Protein AF-A0AAV6UIY7-F1 (afdb_monomer_lite)

InterPro domains:
  IPR009548 PRKR-interacting protein 1 [PF06658] (27-160)
  IPR009548 PRKR-interacting protein 1 [PTHR13507] (4-170)

Structure (mmCIF, N/CA/C/O backbone):
data_AF-A0AAV6UIY7-F1
#
_entry.id   AF-A0AAV6UIY7-F1
#
loop_
_atom_site.group_PDB
_atom_site.id
_atom_site.type_symbol
_atom_site.label_atom_id
_atom_site.label_alt_id
_atom_site.label_comp_id
_atom_site.label_asym_id
_atom_site.label_entity_id
_atom_site.label_seq_id
_atom_site.pdbx_PDB_ins_code
_atom_site.Cartn_x
_atom_site.Cartn_y
_atom_site.Cartn_z
_atom_site.occupancy
_atom_site.B_iso_or_equiv
_atom_site.auth_seq_id
_atom_site.auth_comp_id
_atom_site.auth_asym_id
_atom_site.auth_atom_id
_atom_site.pdbx_PDB_model_num
ATOM 1 N N . MET A 1 1 ? -32.955 -4.141 -38.624 1.00 43.00 1 MET A N 1
ATOM 2 C CA . MET A 1 1 ? -31.873 -3.681 -37.731 1.00 43.00 1 MET A CA 1
ATOM 3 C C . MET A 1 1 ? -32.492 -2.669 -36.794 1.00 43.00 1 MET A C 1
ATOM 5 O O . MET A 1 1 ? -33.095 -1.731 -37.285 1.00 43.00 1 MET A O 1
ATOM 9 N N . SER A 1 2 ? -32.492 -2.920 -35.488 1.00 61.94 2 SER A N 1
ATOM 10 C CA . SER A 1 2 ? -33.186 -2.050 -34.535 1.00 61.94 2 SER A CA 1
ATOM 11 C C . SER A 1 2 ? -32.357 -0.789 -34.300 1.00 61.94 2 SER A C 1
ATOM 13 O O . SER A 1 2 ? -31.243 -0.884 -33.779 1.00 61.94 2 SER A O 1
ATOM 15 N N . ASP A 1 3 ? -32.890 0.369 -34.682 1.00 66.19 3 ASP A N 1
ATOM 16 C CA . ASP A 1 3 ? -32.258 1.670 -34.473 1.00 66.19 3 ASP A CA 1
ATOM 17 C C . ASP A 1 3 ? -32.097 1.936 -32.972 1.00 66.19 3 ASP A C 1
ATOM 19 O O . ASP A 1 3 ? -33.051 2.238 -32.249 1.00 66.19 3 ASP A O 1
ATOM 23 N N . LYS A 1 4 ? -30.873 1.776 -32.460 1.00 68.88 4 LYS A N 1
ATOM 24 C CA . LYS A 1 4 ? -30.567 2.044 -31.052 1.00 68.88 4 LYS A CA 1
ATOM 25 C C . LYS A 1 4 ? -30.500 3.552 -30.844 1.00 68.88 4 LYS A C 1
ATOM 27 O O . LYS A 1 4 ? -29.501 4.189 -31.171 1.00 68.88 4 LYS A O 1
ATOM 32 N N . LYS A 1 5 ? -31.565 4.119 -30.276 1.00 77.31 5 LYS A N 1
ATOM 33 C CA . LYS A 1 5 ? -31.606 5.521 -29.854 1.00 77.31 5 LYS A CA 1
ATOM 34 C C . LYS A 1 5 ? -30.499 5.781 -28.829 1.00 77.31 5 LYS A C 1
ATOM 36 O O . LYS A 1 5 ? -30.436 5.115 -27.797 1.00 77.31 5 LYS A O 1
ATOM 41 N N . LEU A 1 6 ? -29.631 6.752 -29.111 1.00 75.12 6 LEU A N 1
ATOM 42 C CA . LEU A 1 6 ? -28.604 7.200 -28.172 1.00 75.12 6 LEU A CA 1
ATOM 43 C C . LEU A 1 6 ? -29.298 7.811 -26.945 1.00 75.12 6 LEU A C 1
ATOM 45 O O . LEU A 1 6 ? -29.954 8.847 -27.046 1.00 75.12 6 LEU A O 1
ATOM 49 N N . PHE A 1 7 ? -29.195 7.139 -25.799 1.00 81.69 7 PHE A N 1
ATOM 50 C CA . PHE A 1 7 ? -29.796 7.567 -24.538 1.00 81.69 7 PHE A CA 1
ATOM 51 C C . PHE A 1 7 ? -28.703 7.986 -23.554 1.00 81.69 7 PHE A C 1
ATOM 53 O O . PHE A 1 7 ? -27.814 7.199 -23.227 1.00 81.69 7 PHE A O 1
ATOM 60 N N . VAL A 1 8 ? -28.778 9.234 -23.087 1.00 87.75 8 VAL A N 1
ATOM 61 C CA . VAL A 1 8 ? -27.877 9.787 -22.071 1.00 87.75 8 VAL A CA 1
ATOM 62 C C . VAL A 1 8 ? -28.590 9.713 -20.716 1.00 87.75 8 VAL A C 1
ATOM 64 O O . VAL A 1 8 ? -29.605 10.395 -20.546 1.00 87.75 8 VAL A O 1
ATOM 67 N N . PRO A 1 9 ? -28.112 8.892 -19.761 1.00 89.62 9 PRO A N 1
ATOM 68 C CA . PRO A 1 9 ? -28.749 8.763 -18.455 1.00 89.62 9 PRO A CA 1
ATOM 69 C C . PRO A 1 9 ? -28.609 10.066 -17.662 1.00 89.62 9 PRO A C 1
ATOM 71 O O . PRO A 1 9 ? -27.527 10.648 -17.608 1.00 89.62 9 PRO A O 1
ATOM 74 N N . LYS A 1 10 ? -29.703 10.517 -17.039 1.00 91.00 10 LYS A N 1
ATOM 75 C CA . LYS A 1 10 ? -29.726 11.728 -16.197 1.00 91.00 10 LYS A CA 1
ATOM 76 C C . LYS A 1 10 ? -29.766 11.386 -14.710 1.00 91.00 10 LYS A C 1
ATOM 78 O O . LYS A 1 10 ? -29.226 12.128 -13.898 1.00 91.00 10 LYS A O 1
ATOM 83 N N . THR A 1 11 ? -30.384 10.259 -14.358 1.00 95.75 11 THR A N 1
ATOM 84 C CA . THR A 1 11 ? -30.474 9.761 -12.980 1.00 95.75 11 THR A CA 1
ATOM 85 C C . THR A 1 11 ? -29.603 8.512 -12.771 1.00 95.75 11 THR A C 1
ATOM 87 O O . THR A 1 11 ? -29.299 7.793 -13.730 1.00 95.75 11 THR A O 1
ATOM 90 N N . PRO A 1 12 ? -29.206 8.187 -11.525 1.00 95.69 12 PRO A N 1
ATOM 91 C CA . PRO A 1 12 ? -28.510 6.930 -11.233 1.00 95.69 12 PRO A CA 1
ATOM 92 C C . PRO A 1 12 ? -29.356 5.696 -11.586 1.00 95.69 12 PRO A C 1
ATOM 94 O O . PRO A 1 12 ? -28.810 4.679 -12.016 1.00 95.69 12 PRO A O 1
ATOM 97 N N . MET A 1 13 ? -30.684 5.802 -11.467 1.00 95.88 13 MET A N 1
ATOM 98 C CA . MET A 1 13 ? -31.624 4.750 -11.860 1.00 95.88 13 MET A CA 1
ATOM 99 C C . MET A 1 13 ? -31.569 4.488 -13.366 1.00 95.88 13 MET A C 1
ATOM 101 O O . MET A 1 13 ? -31.509 3.333 -13.783 1.00 95.88 13 MET A O 1
ATOM 105 N N . ASP A 1 14 ? -31.494 5.543 -14.180 1.00 93.38 14 ASP A N 1
ATOM 106 C CA . ASP A 1 14 ? -31.344 5.419 -15.633 1.00 93.38 14 ASP A CA 1
ATOM 107 C C . ASP A 1 14 ? -30.040 4.700 -16.008 1.00 93.38 14 ASP A C 1
ATOM 109 O O . ASP A 1 14 ? -30.021 3.863 -16.908 1.00 93.38 14 ASP A O 1
ATOM 113 N N . PHE A 1 15 ? -28.943 4.977 -15.297 1.00 94.81 15 PHE A N 1
ATOM 114 C CA . PHE A 1 15 ? -27.661 4.309 -15.530 1.00 94.81 15 PHE A CA 1
ATOM 115 C C . PHE A 1 15 ? -27.702 2.815 -15.180 1.00 94.81 15 PHE A C 1
ATOM 117 O O . PHE A 1 15 ? -27.157 1.988 -15.916 1.00 94.81 15 PHE A O 1
ATOM 124 N N . GLN A 1 16 ? -28.365 2.451 -14.080 1.00 94.38 16 GLN A N 1
ATOM 125 C CA . GLN A 1 16 ? -28.581 1.050 -13.713 1.00 94.38 16 GLN A CA 1
ATOM 126 C C . GLN A 1 16 ? -29.486 0.343 -14.722 1.00 94.3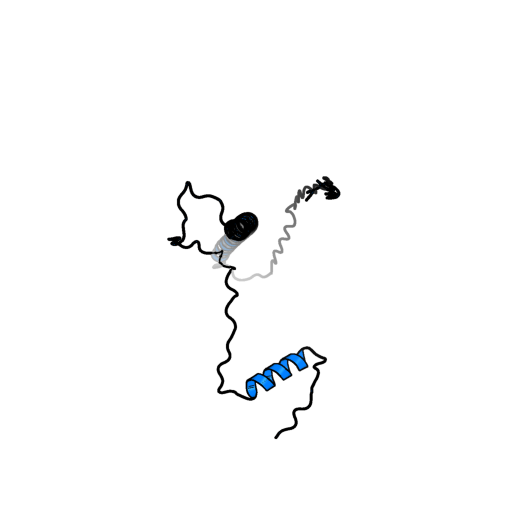8 16 GLN A C 1
ATOM 128 O O . GLN A 1 16 ? -29.139 -0.746 -15.176 1.00 94.38 16 GLN A O 1
ATOM 133 N N . LYS A 1 17 ? -30.587 0.984 -15.131 1.00 93.75 17 LYS A N 1
ATOM 134 C CA . LYS A 1 17 ? -31.505 0.471 -16.154 1.00 93.75 17 LYS A CA 1
ATOM 135 C C . LYS A 1 17 ? -30.769 0.180 -17.461 1.00 93.75 17 LYS A C 1
ATOM 137 O O . LYS A 1 17 ? -30.878 -0.923 -17.978 1.00 93.75 17 LYS A O 1
ATOM 142 N N . MET A 1 18 ? -29.930 1.103 -17.929 1.00 92.06 18 MET A N 1
ATOM 143 C CA . MET A 1 18 ? -29.101 0.912 -19.127 1.00 92.06 18 MET A CA 1
ATOM 144 C C . MET A 1 18 ? -28.134 -0.277 -19.007 1.00 92.06 18 MET A C 1
ATOM 146 O O . MET A 1 18 ? -27.962 -1.049 -19.952 1.00 92.06 18 MET A O 1
ATOM 150 N N . LYS A 1 19 ? -27.488 -0.451 -17.845 1.00 91.38 19 LYS A N 1
ATOM 151 C CA . LYS A 1 19 ? -26.623 -1.617 -17.591 1.00 91.38 19 LYS A CA 1
ATOM 152 C C . LYS A 1 19 ? -27.417 -2.919 -17.577 1.00 91.38 19 LYS A C 1
ATOM 154 O O . LYS A 1 19 ? -26.952 -3.912 -18.129 1.00 91.38 19 LYS A O 1
ATOM 159 N N . LEU A 1 20 ? -28.595 -2.902 -16.963 1.00 92.06 20 LEU A N 1
ATOM 160 C CA . LEU A 1 20 ? -29.480 -4.053 -16.847 1.00 92.06 20 LEU A CA 1
ATOM 161 C C . LEU A 1 20 ? -30.031 -4.465 -18.215 1.00 92.06 20 LEU A C 1
ATOM 163 O O . LEU A 1 20 ? -29.903 -5.627 -18.577 1.00 92.06 20 LEU A O 1
ATOM 167 N N . GLU A 1 21 ? -30.517 -3.523 -19.025 1.00 92.69 21 GLU A N 1
ATOM 168 C CA . GLU A 1 21 ? -30.942 -3.774 -20.410 1.00 92.69 21 GLU A CA 1
ATOM 169 C C . GLU A 1 21 ? -29.807 -4.385 -21.247 1.00 92.69 21 GLU A C 1
ATOM 171 O O . GLU A 1 21 ? -30.022 -5.337 -21.996 1.00 92.69 21 GLU A O 1
ATOM 176 N N . LYS A 1 22 ? -28.569 -3.902 -21.075 1.00 91.31 22 LYS A N 1
ATOM 177 C CA . LYS A 1 22 ? -27.388 -4.460 -21.750 1.00 91.31 22 LYS A CA 1
ATOM 178 C C . LYS A 1 22 ? -27.066 -5.893 -21.312 1.00 91.31 22 LYS A C 1
ATOM 180 O O . LYS A 1 22 ? -26.627 -6.680 -22.149 1.00 91.31 22 LYS A O 1
ATOM 185 N N . LEU A 1 23 ? -27.245 -6.219 -20.031 1.00 90.94 23 LEU A N 1
ATOM 186 C CA . LEU A 1 23 ? -27.050 -7.573 -19.500 1.00 90.94 23 LEU A CA 1
ATOM 187 C C . LEU A 1 23 ? -28.164 -8.518 -19.973 1.00 90.94 23 LEU A C 1
ATOM 189 O O . LEU A 1 23 ? -27.873 -9.614 -20.438 1.00 90.94 23 LEU A O 1
ATOM 193 N N . MET A 1 24 ? -29.423 -8.072 -19.934 1.00 91.50 24 MET A N 1
ATOM 194 C CA . MET A 1 24 ? -30.585 -8.871 -20.343 1.00 91.50 24 MET A CA 1
ATOM 195 C C . MET A 1 24 ? -30.693 -9.069 -21.858 1.00 91.50 24 MET A C 1
ATOM 197 O O . MET A 1 24 ? -31.353 -10.005 -22.295 1.00 91.50 24 MET A O 1
ATOM 201 N N . ALA A 1 25 ? -30.034 -8.234 -22.667 1.00 92.62 25 ALA A N 1
ATOM 202 C CA . ALA A 1 25 ? -29.988 -8.413 -24.117 1.00 92.62 25 ALA A CA 1
ATOM 203 C C . ALA A 1 25 ? -29.346 -9.747 -24.547 1.00 92.62 25 ALA A C 1
ATOM 205 O O . ALA A 1 25 ? -29.639 -10.218 -25.640 1.00 92.62 25 ALA A O 1
ATOM 206 N N . ASN A 1 26 ? -28.471 -10.340 -23.722 1.00 91.25 26 ASN A N 1
ATOM 207 C CA . ASN A 1 26 ? -27.855 -11.646 -23.975 1.00 91.25 26 ASN A CA 1
ATOM 208 C C . ASN A 1 26 ? -27.766 -12.449 -22.662 1.00 91.25 26 ASN A C 1
ATOM 210 O O . ASN A 1 26 ? -26.706 -12.441 -22.029 1.00 91.25 26 ASN A O 1
ATOM 214 N N . PRO A 1 27 ? -28.846 -13.131 -22.241 1.00 90.19 27 PRO A N 1
ATOM 215 C CA . PRO A 1 27 ? -28.887 -13.821 -20.951 1.00 90.19 27 PRO A CA 1
ATOM 216 C C . PRO A 1 27 ? -27.964 -15.048 -20.887 1.00 90.19 27 PRO A C 1
ATOM 218 O O . PRO A 1 27 ? -27.468 -15.374 -19.814 1.00 90.19 27 PRO A O 1
ATOM 221 N N . ASP A 1 28 ? -27.676 -15.689 -22.024 1.00 93.25 28 ASP A N 1
ATOM 222 C CA . ASP A 1 28 ? -26.825 -16.889 -22.082 1.00 93.25 28 ASP A CA 1
ATOM 223 C C . ASP A 1 28 ? -25.326 -16.580 -21.927 1.00 93.25 28 ASP A C 1
ATOM 225 O O . ASP A 1 28 ? -24.507 -17.482 -21.741 1.00 93.25 28 ASP A O 1
ATOM 229 N N . LYS A 1 29 ? -24.926 -15.303 -22.021 1.00 91.38 29 LYS A N 1
ATOM 230 C CA . LYS A 1 29 ? -23.523 -14.905 -21.889 1.00 91.38 29 LYS A CA 1
ATOM 231 C C . LYS A 1 29 ? -23.147 -14.819 -20.403 1.00 91.38 29 LYS A C 1
ATOM 233 O O . LYS A 1 29 ? -23.698 -13.968 -19.703 1.00 91.38 29 LYS A O 1
ATOM 238 N N . PRO A 1 30 ? -22.159 -15.595 -19.916 1.00 89.56 30 PRO A N 1
ATOM 239 C CA . PRO A 1 30 ? -21.736 -15.504 -18.525 1.00 89.56 30 PRO A CA 1
ATOM 240 C C . PRO A 1 30 ? -21.163 -14.114 -18.219 1.00 89.56 30 PRO A C 1
ATOM 242 O O . PRO A 1 30 ? -20.361 -13.560 -18.981 1.00 89.56 30 PRO A O 1
ATOM 245 N N . VAL A 1 31 ? -21.579 -13.545 -17.088 1.00 89.62 31 VAL A N 1
ATOM 246 C CA . VAL A 1 31 ? -21.103 -12.245 -16.605 1.00 89.62 31 VAL A CA 1
ATOM 247 C C . VAL A 1 31 ? -19.780 -12.439 -15.868 1.00 89.62 31 VAL A C 1
ATOM 249 O O . VAL A 1 31 ? -19.716 -13.162 -14.878 1.00 89.62 31 VAL A O 1
ATOM 252 N N . ILE A 1 32 ? -18.723 -11.770 -16.331 1.00 90.00 32 ILE A N 1
ATOM 253 C CA . ILE A 1 32 ? -17.417 -11.772 -15.661 1.00 90.00 32 ILE A CA 1
ATOM 254 C C . ILE A 1 32 ? -17.443 -10.697 -14.575 1.00 90.00 32 ILE A C 1
ATOM 256 O O . ILE A 1 32 ? -17.405 -9.501 -14.876 1.00 90.00 32 ILE A O 1
ATOM 260 N N . ILE A 1 33 ? -17.518 -11.123 -13.316 1.00 90.81 33 ILE A N 1
ATOM 261 C CA . ILE A 1 33 ? -17.302 -10.239 -12.169 1.00 90.81 33 ILE A CA 1
ATOM 262 C C . ILE A 1 33 ? -15.785 -10.072 -12.023 1.00 90.81 33 ILE A C 1
ATOM 264 O O . ILE A 1 33 ? -15.083 -11.081 -11.947 1.00 90.81 33 ILE A O 1
ATOM 268 N N . PRO A 1 34 ? -15.253 -8.837 -12.030 1.00 91.19 34 PRO A N 1
ATOM 269 C CA . PRO A 1 34 ? -13.826 -8.637 -11.842 1.00 91.19 34 PRO A CA 1
ATOM 270 C C . PRO A 1 34 ? -13.413 -9.141 -10.456 1.00 91.19 34 PRO A C 1
ATOM 272 O O . PRO A 1 34 ? -14.026 -8.786 -9.449 1.00 91.19 34 PRO A O 1
ATOM 275 N N . GLU A 1 35 ? -12.366 -9.960 -10.416 1.00 90.75 35 GLU A N 1
ATOM 276 C CA . GLU A 1 35 ? -11.704 -10.328 -9.166 1.00 90.75 35 GLU A CA 1
ATOM 277 C C . GLU A 1 35 ? -11.055 -9.096 -8.523 1.00 90.75 35 GLU A C 1
ATOM 279 O O . GLU A 1 35 ? -10.805 -8.080 -9.184 1.00 90.75 35 GLU A O 1
ATOM 284 N N . THR A 1 36 ? -10.768 -9.185 -7.224 1.00 91.56 36 THR A N 1
ATOM 285 C CA . THR A 1 36 ? -10.065 -8.119 -6.509 1.00 91.56 36 THR A CA 1
ATOM 286 C C . THR A 1 36 ? -8.734 -7.798 -7.202 1.00 91.56 36 THR A C 1
ATOM 288 O O . THR A 1 36 ? -8.024 -8.708 -7.649 1.00 91.56 36 THR A O 1
ATOM 291 N N . PRO A 1 37 ? -8.381 -6.506 -7.342 1.00 90.19 37 PRO A N 1
ATOM 292 C CA . PRO A 1 37 ? -7.135 -6.128 -7.986 1.00 90.19 37 PRO A CA 1
ATOM 293 C C . PRO A 1 37 ? -5.967 -6.714 -7.193 1.00 90.19 37 PRO A C 1
ATOM 295 O O . PRO A 1 37 ? -5.853 -6.506 -5.989 1.00 90.19 37 PRO A O 1
ATOM 298 N N . LYS A 1 38 ? -5.105 -7.47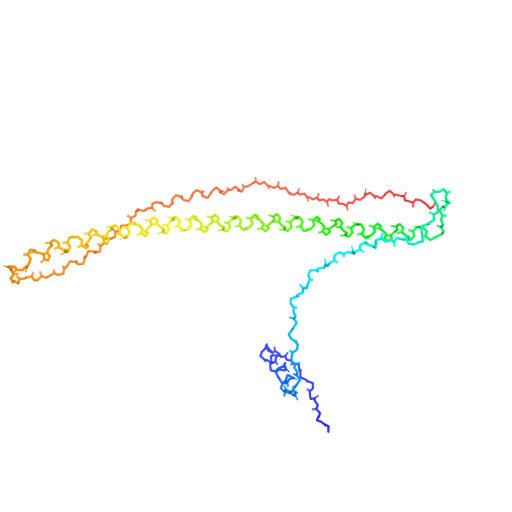0 -7.877 1.00 86.50 38 LYS A N 1
ATOM 299 C CA . LYS A 1 38 ? -3.895 -8.030 -7.271 1.00 86.50 38 LYS A CA 1
ATOM 300 C C . LYS A 1 38 ? -2.903 -6.907 -7.003 1.00 86.50 38 LYS A C 1
ATOM 302 O O . LYS A 1 38 ? -2.755 -6.004 -7.833 1.00 86.50 38 LYS A O 1
ATOM 307 N N . ASP A 1 39 ? -2.177 -7.017 -5.897 1.00 83.88 39 ASP A N 1
ATOM 308 C CA . ASP A 1 39 ? -1.090 -6.093 -5.598 1.00 83.88 39 ASP A CA 1
ATOM 309 C C . ASP A 1 39 ? -0.089 -6.061 -6.746 1.00 83.88 39 ASP A C 1
ATOM 311 O O . ASP A 1 39 ? 0.207 -7.080 -7.388 1.00 83.88 39 ASP A O 1
ATOM 315 N N . ARG A 1 40 ? 0.453 -4.869 -7.003 1.00 81.38 40 ARG A N 1
ATOM 316 C CA . ARG A 1 40 ? 1.495 -4.688 -8.011 1.00 81.38 40 ARG A CA 1
ATOM 317 C C . ARG A 1 40 ? 2.707 -5.516 -7.593 1.00 81.38 40 ARG A C 1
ATOM 319 O O . ARG A 1 40 ? 3.453 -5.146 -6.689 1.00 81.38 40 ARG A O 1
ATOM 326 N N . LYS A 1 41 ? 2.887 -6.671 -8.237 1.00 79.62 41 LYS A N 1
ATOM 327 C CA . LYS A 1 41 ? 4.066 -7.509 -8.026 1.00 79.62 41 LYS A CA 1
ATOM 328 C C . LYS A 1 41 ? 5.286 -6.749 -8.530 1.00 79.62 41 LYS A C 1
ATOM 330 O O . LYS A 1 41 ? 5.265 -6.189 -9.625 1.00 79.62 41 LYS A O 1
ATOM 335 N N . GLY A 1 42 ? 6.333 -6.720 -7.711 1.00 80.00 42 GLY A N 1
ATOM 336 C CA . GLY A 1 42 ? 7.592 -6.110 -8.105 1.00 80.00 42 GLY A CA 1
ATOM 337 C C . GLY A 1 42 ? 8.257 -6.858 -9.258 1.00 80.00 42 GLY A C 1
ATOM 338 O O . GLY A 1 42 ? 7.875 -7.977 -9.606 1.00 80.00 42 GLY A O 1
ATOM 339 N N . PHE A 1 43 ? 9.270 -6.231 -9.852 1.00 81.94 43 PHE A N 1
ATOM 340 C CA . PHE A 1 43 ? 10.071 -6.863 -10.895 1.00 81.94 43 PHE A CA 1
ATOM 341 C C . PHE A 1 43 ? 10.774 -8.107 -10.342 1.00 81.94 43 PHE A C 1
ATOM 343 O O . PHE A 1 43 ? 11.501 -8.026 -9.354 1.00 81.94 43 PHE A O 1
ATOM 350 N N . THR A 1 44 ? 10.591 -9.250 -10.999 1.00 86.88 44 THR A N 1
ATOM 351 C CA . THR A 1 44 ? 11.345 -10.470 -10.700 1.00 86.88 44 THR A CA 1
ATOM 352 C C . THR A 1 44 ? 12.717 -10.388 -11.360 1.00 86.88 44 THR A C 1
ATOM 354 O O . THR A 1 44 ? 12.810 -10.152 -12.569 1.00 86.88 44 THR A O 1
ATOM 357 N N . VAL A 1 45 ? 13.783 -10.569 -10.581 1.00 88.31 45 VAL A N 1
ATOM 358 C CA . VAL A 1 45 ? 15.154 -10.593 -11.105 1.00 88.31 45 VAL A CA 1
ATOM 359 C C . VAL A 1 45 ? 15.387 -11.938 -11.809 1.00 88.31 45 VAL A C 1
ATOM 361 O O . VAL A 1 45 ? 15.110 -12.974 -11.207 1.00 88.31 45 VAL A O 1
ATOM 364 N N . PRO A 1 46 ? 15.848 -11.957 -13.075 1.00 91.44 46 PRO A N 1
ATOM 365 C CA . PRO A 1 46 ? 16.230 -13.197 -13.743 1.00 91.44 46 PRO A CA 1
ATOM 366 C C . PRO A 1 46 ? 17.401 -13.872 -13.025 1.00 91.44 46 PRO A C 1
ATOM 368 O O . PRO A 1 46 ? 18.353 -13.196 -12.648 1.00 91.44 46 PRO A O 1
ATOM 371 N N . GLU A 1 47 ? 17.353 -15.197 -12.895 1.00 92.88 47 GLU A N 1
ATOM 372 C CA . GLU A 1 47 ? 18.392 -15.979 -12.210 1.00 92.88 47 GLU A CA 1
ATOM 373 C C . GLU A 1 47 ? 19.744 -15.932 -12.937 1.00 92.88 47 GLU A C 1
ATOM 375 O O . GLU A 1 47 ? 20.783 -15.738 -12.314 1.00 92.88 47 GLU A O 1
ATOM 380 N N . PHE A 1 48 ? 19.732 -16.036 -14.271 1.00 93.38 48 PHE A N 1
ATOM 381 C CA . PHE A 1 48 ? 20.946 -16.028 -15.086 1.00 93.38 48 PHE A CA 1
ATOM 382 C C . PHE A 1 48 ? 20.933 -14.890 -16.100 1.00 93.38 48 PHE A C 1
ATOM 384 O O . PHE A 1 48 ? 20.038 -14.787 -16.947 1.00 93.38 48 PHE A O 1
ATOM 391 N N . VAL A 1 49 ? 21.984 -14.074 -16.070 1.00 91.88 49 VAL A N 1
ATOM 392 C CA . VAL A 1 49 ? 22.285 -13.106 -17.125 1.00 91.88 49 VAL A CA 1
ATOM 393 C C . VAL A 1 49 ? 23.280 -13.758 -18.079 1.00 91.88 49 VAL A C 1
ATOM 395 O O . VAL A 1 49 ? 24.402 -14.067 -17.699 1.00 91.88 49 VAL A O 1
ATOM 398 N N . ARG A 1 50 ? 22.859 -14.003 -19.323 1.00 94.00 50 ARG A N 1
ATOM 399 C CA . ARG A 1 50 ? 23.670 -14.730 -20.320 1.00 94.00 50 ARG A CA 1
ATOM 400 C C . ARG A 1 50 ? 24.698 -13.849 -21.034 1.00 94.00 50 ARG A C 1
ATOM 402 O O . ARG A 1 50 ? 25.703 -14.352 -21.513 1.00 94.00 50 ARG A O 1
ATOM 409 N N . ASN A 1 51 ? 24.450 -12.543 -21.089 1.00 89.06 51 ASN A N 1
ATOM 410 C CA . ASN A 1 51 ? 25.212 -11.600 -21.910 1.00 89.06 51 ASN A CA 1
ATOM 411 C C . ASN A 1 51 ? 26.146 -10.743 -21.045 1.00 89.06 51 ASN A C 1
ATOM 413 O O . ASN A 1 51 ? 26.159 -9.521 -21.171 1.00 89.06 51 ASN A O 1
ATOM 417 N N . VAL A 1 52 ? 26.864 -11.371 -20.113 1.00 89.38 52 VAL A N 1
ATOM 418 C CA . VAL A 1 52 ? 27.819 -10.669 -19.248 1.00 89.38 52 VAL A CA 1
ATOM 419 C C . VAL A 1 52 ? 29.156 -10.587 -19.975 1.00 89.38 52 VAL A C 1
ATOM 421 O O . VAL A 1 52 ? 29.746 -11.608 -20.322 1.00 89.38 52 VAL A O 1
ATOM 424 N N . MET A 1 53 ? 29.616 -9.365 -20.235 1.00 89.38 53 MET A N 1
ATOM 425 C CA . MET A 1 53 ? 30.946 -9.122 -20.784 1.00 89.38 53 MET A CA 1
ATOM 426 C C . MET A 1 53 ? 32.005 -9.288 -19.677 1.00 89.38 53 MET A C 1
ATOM 428 O O . MET A 1 53 ? 31.704 -9.086 -18.502 1.00 89.38 53 MET A O 1
ATOM 432 N N . GLY A 1 54 ? 33.227 -9.701 -20.030 1.00 92.25 54 GLY A N 1
ATOM 433 C CA . GLY A 1 54 ? 34.286 -9.977 -19.049 1.00 92.25 54 GLY A CA 1
ATOM 434 C C . GLY A 1 54 ? 34.631 -8.767 -18.170 1.00 92.25 54 GLY A C 1
ATOM 435 O O . GLY A 1 54 ? 34.547 -7.629 -18.620 1.00 92.25 54 GLY A O 1
ATOM 436 N N . SER A 1 55 ? 35.064 -9.008 -16.930 1.00 88.88 55 SER A N 1
ATOM 437 C CA . SER A 1 55 ? 35.255 -7.957 -15.913 1.00 88.88 55 SER A CA 1
ATOM 438 C C . SER A 1 55 ? 36.297 -6.891 -16.269 1.00 88.88 55 SER A C 1
ATOM 440 O O . SER A 1 55 ? 36.259 -5.797 -15.718 1.00 88.88 55 SER A O 1
ATOM 442 N N . SER A 1 56 ? 37.240 -7.206 -17.160 1.00 93.31 56 SER A N 1
ATOM 443 C CA . SER A 1 56 ? 38.270 -6.279 -17.647 1.00 93.31 56 SER A CA 1
ATOM 444 C C . SER A 1 56 ? 37.922 -5.619 -18.985 1.00 93.31 56 SER A C 1
ATOM 446 O O . SER A 1 56 ? 38.725 -4.850 -19.513 1.00 93.31 56 SER A O 1
ATOM 448 N N . ALA A 1 57 ? 36.759 -5.923 -19.565 1.00 89.38 57 ALA A N 1
ATOM 449 C CA . ALA A 1 57 ? 36.323 -5.301 -20.805 1.00 89.38 57 ALA A CA 1
ATOM 450 C C . ALA A 1 57 ? 35.895 -3.843 -20.567 1.00 89.38 57 ALA A C 1
ATOM 452 O O . ALA A 1 57 ? 35.332 -3.507 -19.526 1.00 89.38 57 ALA A O 1
ATOM 453 N N . GLY A 1 58 ? 36.156 -2.968 -21.541 1.00 89.62 58 GLY A N 1
ATOM 454 C CA . GLY A 1 58 ? 35.763 -1.558 -21.472 1.00 89.62 58 GLY A CA 1
ATOM 455 C C . GLY A 1 58 ? 34.247 -1.345 -21.561 1.00 89.62 58 GLY A C 1
ATOM 456 O O . GLY A 1 58 ? 33.493 -2.243 -21.934 1.00 89.62 58 GLY A O 1
ATOM 457 N N . ALA A 1 59 ? 33.791 -0.129 -21.253 1.00 91.19 59 ALA A N 1
ATOM 458 C CA . ALA A 1 59 ? 32.380 0.231 -21.359 1.00 91.19 59 ALA A CA 1
ATOM 459 C C . ALA A 1 59 ? 31.910 0.201 -22.826 1.00 91.19 59 ALA A C 1
ATOM 461 O O . ALA A 1 59 ? 32.412 0.943 -23.671 1.00 91.19 59 ALA A O 1
ATOM 462 N N . GLY A 1 60 ? 30.935 -0.660 -23.127 1.00 90.81 60 GLY A N 1
ATOM 463 C CA . GLY A 1 60 ? 30.291 -0.714 -24.439 1.00 90.81 60 GLY A CA 1
ATOM 464 C C . GLY A 1 60 ? 29.247 0.392 -24.626 1.00 90.81 60 GLY A C 1
ATOM 465 O O . GLY A 1 60 ? 28.748 0.974 -23.664 1.00 90.81 60 GLY A O 1
ATOM 466 N N . SER A 1 61 ? 28.834 0.637 -25.871 1.00 93.62 61 SER A N 1
ATOM 467 C CA . SER A 1 61 ? 27.821 1.655 -26.207 1.00 93.62 61 SER A CA 1
ATOM 468 C C . SER A 1 61 ? 26.437 1.397 -25.588 1.00 93.62 61 SER A C 1
ATOM 470 O O . SER A 1 61 ? 25.663 2.329 -25.382 1.00 93.62 61 SER A O 1
ATOM 472 N N . GLY A 1 62 ? 26.115 0.141 -25.264 1.00 92.50 62 GLY A N 1
ATOM 473 C CA . GLY A 1 62 ? 24.852 -0.248 -24.626 1.00 92.50 62 GLY A CA 1
ATOM 474 C C . GLY A 1 62 ? 24.852 -0.188 -23.094 1.00 92.50 62 GLY A C 1
ATOM 475 O O . GLY A 1 62 ? 23.776 -0.237 -22.494 1.00 92.50 62 GLY A O 1
ATOM 476 N N . GLU A 1 63 ? 26.018 -0.055 -22.454 1.00 92.19 63 GLU A N 1
ATOM 477 C CA . GLU A 1 63 ? 26.160 -0.206 -20.996 1.00 92.19 63 GLU A CA 1
ATOM 478 C C . GLU A 1 63 ? 25.411 0.892 -20.227 1.00 92.19 63 GLU A C 1
ATOM 480 O O . GLU A 1 63 ? 24.744 0.636 -19.222 1.00 92.19 63 GLU A O 1
ATOM 485 N N . PHE A 1 64 ? 25.397 2.115 -20.768 1.00 94.81 64 PHE A N 1
ATOM 486 C CA . PHE A 1 64 ? 24.631 3.226 -20.199 1.00 94.81 64 PHE A CA 1
ATOM 487 C C . PHE A 1 64 ? 23.135 2.901 -20.075 1.00 94.81 64 PHE A C 1
ATOM 489 O O . PHE A 1 64 ? 22.491 3.193 -19.061 1.00 94.81 64 PHE A O 1
ATOM 496 N N . HIS A 1 65 ? 22.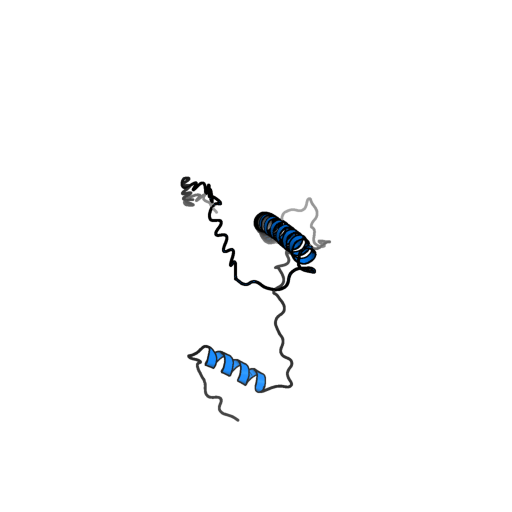548 2.281 -21.101 1.00 96.31 65 HIS A N 1
ATOM 497 C CA . HIS A 1 65 ? 21.135 1.926 -21.064 1.00 96.31 65 HIS A CA 1
ATOM 498 C C . HIS A 1 65 ? 20.858 0.780 -20.096 1.00 96.31 65 HIS A C 1
ATOM 500 O O . HIS A 1 65 ? 19.829 0.824 -19.416 1.00 96.31 65 HIS A O 1
ATOM 506 N N . VAL A 1 66 ? 21.772 -0.187 -19.982 1.00 93.19 66 VAL A N 1
ATOM 507 C CA . VAL A 1 66 ? 21.691 -1.263 -18.986 1.00 93.19 66 VAL A CA 1
ATOM 508 C C . VAL A 1 66 ? 21.631 -0.671 -17.577 1.00 93.19 66 VAL A C 1
ATOM 510 O O . VAL A 1 66 ? 20.648 -0.911 -16.868 1.00 93.19 66 VAL A O 1
ATOM 513 N N . TYR A 1 67 ? 22.585 0.193 -17.212 1.00 94.75 67 TYR A N 1
ATOM 514 C CA . TYR A 1 67 ? 22.594 0.886 -15.919 1.00 94.75 67 TYR A CA 1
ATOM 515 C C . TYR A 1 67 ? 21.314 1.695 -15.686 1.00 94.75 67 TYR A C 1
ATOM 517 O O . TYR A 1 67 ? 20.663 1.565 -14.650 1.00 94.75 67 TYR A O 1
ATOM 525 N N . ARG A 1 68 ? 20.885 2.490 -16.673 1.00 97.38 68 ARG A N 1
ATOM 526 C CA . ARG A 1 68 ? 19.660 3.298 -16.585 1.00 97.38 68 ARG A CA 1
ATOM 527 C C . ARG A 1 68 ? 18.422 2.444 -16.288 1.00 97.38 68 ARG A C 1
ATOM 529 O O . ARG A 1 68 ? 17.578 2.840 -15.484 1.00 97.38 68 ARG A O 1
ATOM 536 N N . HIS A 1 69 ? 18.278 1.289 -16.940 1.00 95.56 69 HIS A N 1
ATOM 537 C CA . HIS A 1 69 ? 17.165 0.373 -16.685 1.00 95.56 69 HIS A CA 1
ATOM 538 C C . HIS A 1 69 ? 17.277 -0.301 -15.317 1.00 95.56 69 HIS A C 1
ATOM 540 O O . HIS A 1 69 ? 16.268 -0.400 -14.618 1.00 95.56 69 HIS A O 1
ATOM 546 N N . LEU A 1 70 ? 18.480 -0.721 -14.920 1.00 94.81 70 LEU A N 1
ATOM 547 C CA . LEU A 1 70 ? 18.733 -1.328 -13.616 1.00 94.81 70 LEU A CA 1
ATOM 548 C C . LEU A 1 70 ? 18.438 -0.350 -12.473 1.00 94.81 70 LEU A C 1
ATOM 550 O O . LEU A 1 70 ? 17.695 -0.695 -11.560 1.00 94.81 70 LEU A O 1
ATOM 554 N N . ARG A 1 71 ? 18.909 0.898 -12.572 1.00 96.94 71 ARG A N 1
ATOM 555 C CA . ARG A 1 71 ? 18.666 1.950 -11.576 1.00 96.94 71 ARG A CA 1
ATOM 556 C C . ARG A 1 71 ? 17.178 2.237 -11.395 1.00 96.94 71 ARG A C 1
ATOM 558 O O . ARG A 1 71 ? 16.706 2.325 -10.270 1.00 96.94 71 ARG A O 1
ATOM 565 N N . ARG A 1 72 ? 16.408 2.334 -12.486 1.00 95.75 72 ARG A N 1
ATOM 566 C CA . ARG A 1 72 ? 14.946 2.524 -12.393 1.00 95.75 72 ARG A CA 1
ATOM 567 C C . ARG A 1 72 ? 14.247 1.344 -11.723 1.00 95.75 72 ARG A C 1
ATOM 569 O O . ARG A 1 72 ? 13.350 1.564 -10.910 1.00 95.75 72 ARG A O 1
ATOM 576 N N . LYS A 1 73 ? 14.638 0.110 -12.063 1.00 94.94 73 LYS A N 1
ATOM 577 C CA . LYS A 1 73 ? 14.107 -1.099 -11.414 1.00 94.94 73 LYS A CA 1
ATOM 578 C C . LYS A 1 73 ? 14.412 -1.083 -9.920 1.00 94.94 73 LYS A C 1
ATOM 580 O O . LYS A 1 73 ? 13.513 -1.339 -9.128 1.00 94.94 73 LYS A O 1
ATOM 585 N N . GLU A 1 74 ? 15.635 -0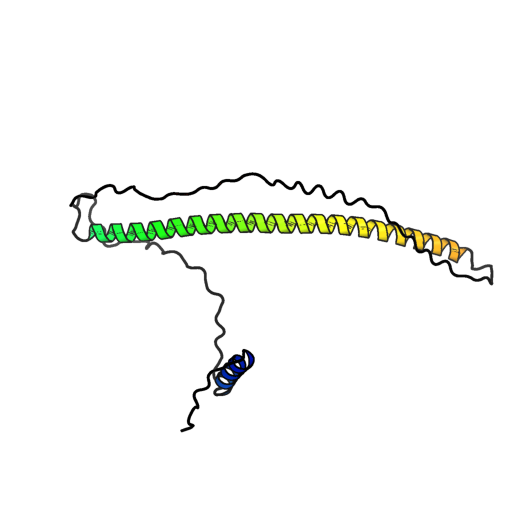.716 -9.557 1.00 94.56 74 GLU A N 1
ATOM 586 C CA . GLU A 1 74 ? 16.081 -0.664 -8.170 1.00 94.56 74 GLU A CA 1
ATOM 587 C C . GLU A 1 74 ? 15.367 0.427 -7.365 1.00 94.56 74 GLU A C 1
ATOM 589 O O . GLU A 1 74 ? 14.854 0.147 -6.289 1.00 94.56 74 GLU A O 1
ATOM 594 N N . TYR A 1 75 ? 15.206 1.633 -7.911 1.00 95.81 75 TYR A N 1
ATOM 595 C CA . TYR A 1 75 ? 14.442 2.699 -7.250 1.00 95.81 75 TYR A CA 1
ATOM 596 C C . TYR A 1 75 ? 12.972 2.346 -7.079 1.00 95.81 75 TYR A C 1
ATOM 598 O O . TYR A 1 75 ? 12.392 2.591 -6.027 1.00 95.81 75 TYR A O 1
ATOM 606 N N . THR A 1 76 ? 12.370 1.718 -8.089 1.00 93.94 76 THR A N 1
ATOM 607 C CA . THR A 1 76 ? 10.993 1.231 -7.964 1.00 93.94 76 THR A CA 1
ATOM 608 C C . THR A 1 76 ? 10.900 0.150 -6.885 1.00 93.94 76 THR A C 1
ATOM 610 O O . THR A 1 76 ? 9.945 0.140 -6.117 1.00 93.94 76 THR A O 1
ATOM 613 N N . ARG A 1 77 ? 11.894 -0.746 -6.798 1.00 93.94 77 ARG A N 1
ATOM 614 C CA . ARG A 1 77 ? 11.967 -1.796 -5.775 1.00 93.94 77 ARG A CA 1
ATOM 615 C C . ARG A 1 77 ? 12.081 -1.209 -4.369 1.00 93.94 77 ARG A C 1
ATOM 617 O O . ARG A 1 77 ? 11.301 -1.609 -3.515 1.00 93.94 77 ARG A O 1
ATOM 624 N N . GLN A 1 78 ? 13.012 -0.280 -4.151 1.00 95.00 78 GLN A N 1
ATOM 625 C CA . GLN A 1 78 ? 13.206 0.399 -2.865 1.00 95.00 78 GLN A CA 1
ATOM 626 C C . GLN A 1 78 ? 11.932 1.135 -2.448 1.00 95.00 78 GLN A C 1
ATOM 628 O O . GLN A 1 78 ? 11.382 0.837 -1.396 1.00 95.00 78 GLN A O 1
ATOM 633 N N . LYS A 1 79 ? 11.361 1.946 -3.347 1.00 95.69 79 LYS A N 1
ATOM 634 C CA . LYS A 1 79 ? 10.107 2.664 -3.096 1.00 95.69 79 LYS A CA 1
ATOM 635 C C . LYS A 1 79 ? 8.959 1.734 -2.687 1.00 95.69 79 LYS A C 1
ATOM 637 O O . LYS A 1 79 ? 8.252 2.032 -1.737 1.00 95.69 79 LYS A O 1
ATOM 642 N N . MET A 1 80 ? 8.785 0.594 -3.361 1.00 94.44 80 MET A N 1
ATOM 643 C CA . MET A 1 80 ? 7.749 -0.377 -2.982 1.00 94.44 80 MET A CA 1
ATOM 644 C C . MET A 1 80 ? 8.004 -1.037 -1.621 1.00 94.44 80 MET A C 1
ATOM 646 O O . MET A 1 80 ? 7.049 -1.466 -0.983 1.00 94.44 80 MET A O 1
ATOM 650 N N . ILE A 1 81 ? 9.262 -1.202 -1.208 1.00 94.19 81 ILE A N 1
ATOM 651 C CA . ILE A 1 81 ? 9.601 -1.754 0.110 1.00 94.19 81 ILE A CA 1
ATOM 652 C C . ILE A 1 81 ? 9.285 -0.727 1.189 1.00 94.19 81 ILE A C 1
ATOM 654 O O . ILE A 1 81 ? 8.607 -1.071 2.152 1.00 94.19 81 ILE A O 1
ATOM 658 N N . ASP A 1 82 ? 9.706 0.517 0.983 1.00 96.69 82 ASP A N 1
ATOM 659 C CA . ASP A 1 82 ? 9.465 1.609 1.923 1.00 96.69 82 ASP A CA 1
ATOM 660 C C . ASP A 1 82 ? 7.957 1.858 2.085 1.00 96.69 82 ASP A C 1
ATOM 662 O O . ASP A 1 82 ? 7.447 1.859 3.200 1.00 96.69 82 ASP A O 1
ATOM 666 N N . GLU A 1 83 ? 7.209 1.952 0.978 1.00 95.44 83 GLU A N 1
ATOM 667 C CA . GLU A 1 83 ? 5.746 2.110 1.000 1.00 95.44 83 GLU A CA 1
ATOM 668 C C . GLU A 1 83 ? 5.046 0.968 1.748 1.00 95.44 83 GLU A C 1
ATOM 670 O O . GLU A 1 83 ? 4.128 1.213 2.527 1.00 95.44 83 GLU A O 1
ATOM 675 N N . LYS A 1 84 ? 5.475 -0.284 1.543 1.00 94.81 84 LYS A N 1
ATOM 676 C CA . LYS A 1 84 ? 4.903 -1.435 2.258 1.00 94.81 84 LYS A CA 1
ATOM 677 C C . LYS A 1 84 ? 5.222 -1.409 3.744 1.00 94.81 84 LYS A C 1
ATOM 679 O O . LYS A 1 84 ? 4.334 -1.699 4.534 1.00 94.81 84 LYS A O 1
ATOM 684 N N . ALA A 1 85 ? 6.452 -1.061 4.111 1.00 97.25 85 ALA A N 1
ATOM 685 C CA . ALA A 1 85 ? 6.859 -0.975 5.506 1.00 97.25 85 ALA A CA 1
ATOM 686 C C . ALA A 1 85 ? 6.065 0.106 6.252 1.00 97.25 85 ALA A C 1
ATOM 688 O O . ALA A 1 85 ? 5.646 -0.113 7.384 1.00 97.25 85 ALA A O 1
ATOM 689 N N . GLU A 1 86 ? 5.820 1.257 5.621 1.00 97.56 86 GLU A N 1
ATOM 690 C CA . GLU A 1 86 ? 4.992 2.310 6.215 1.00 97.56 86 GLU A CA 1
ATOM 691 C C . GLU A 1 86 ? 3.521 1.889 6.340 1.00 97.56 86 GLU A C 1
ATOM 693 O O . GLU A 1 86 ? 2.916 2.099 7.390 1.00 97.56 86 GLU A O 1
ATOM 698 N N . LEU A 1 87 ? 2.953 1.235 5.321 1.00 96.94 87 LEU A N 1
ATOM 699 C CA . LEU A 1 87 ? 1.586 0.702 5.392 1.00 96.94 87 LEU A CA 1
ATOM 700 C C . LEU A 1 87 ? 1.433 -0.347 6.502 1.00 96.94 87 LEU A C 1
ATOM 702 O O . LEU A 1 87 ? 0.501 -0.260 7.294 1.00 96.94 87 LEU A O 1
ATOM 706 N N . GLU A 1 88 ? 2.368 -1.293 6.604 1.00 97.12 88 GLU A N 1
ATOM 707 C CA . GLU A 1 88 ? 2.352 -2.341 7.630 1.00 97.12 88 GLU A CA 1
ATOM 708 C C . GLU A 1 88 ? 2.418 -1.751 9.045 1.00 97.12 88 GLU A C 1
ATOM 710 O O . GLU A 1 88 ? 1.623 -2.127 9.905 1.00 97.12 88 GLU A O 1
ATOM 715 N N . LYS A 1 89 ? 3.282 -0.754 9.279 1.00 98.19 89 LYS A N 1
ATOM 716 C CA . LYS A 1 89 ? 3.338 -0.039 10.565 1.00 98.19 89 LYS A CA 1
ATOM 717 C C . LYS A 1 89 ? 2.00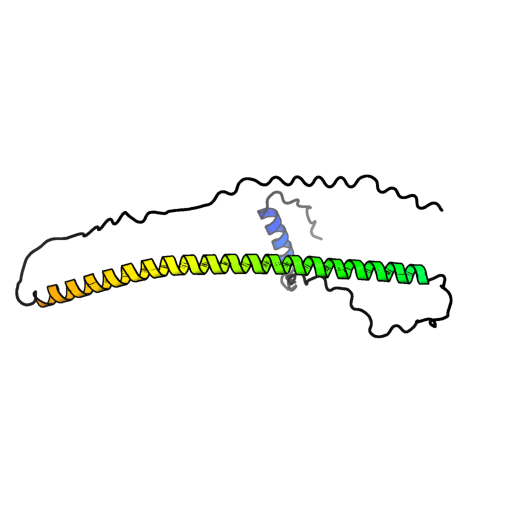2 0.617 10.914 1.00 98.19 89 LYS A C 1
ATOM 719 O O . LYS A 1 89 ? 1.527 0.479 12.041 1.00 98.19 89 LYS A O 1
ATOM 724 N N . LEU A 1 90 ? 1.387 1.322 9.963 1.00 98.19 90 LEU A N 1
ATOM 725 C CA . LEU A 1 90 ? 0.107 2.000 10.183 1.00 98.19 90 LEU A CA 1
ATOM 726 C C . LEU A 1 90 ? -1.026 1.002 10.464 1.00 98.19 90 LEU A C 1
ATOM 728 O O . LEU A 1 90 ? -1.839 1.233 11.363 1.00 98.19 90 LEU A O 1
ATOM 732 N N . ASP A 1 91 ? -1.056 -0.123 9.752 1.00 97.69 91 ASP A N 1
ATOM 733 C CA . ASP A 1 91 ? -2.041 -1.189 9.950 1.00 97.69 91 ASP A CA 1
ATOM 734 C C . ASP A 1 91 ? -1.860 -1.889 11.308 1.00 97.69 91 ASP A C 1
ATOM 736 O O . ASP A 1 91 ? -2.835 -2.173 12.018 1.00 97.69 91 ASP A O 1
ATOM 740 N N . GLU A 1 92 ? -0.616 -2.121 11.729 1.00 98.25 92 GLU A N 1
ATOM 741 C CA . GLU A 1 92 ? -0.300 -2.633 13.061 1.00 98.25 92 GLU A CA 1
ATOM 742 C C . GLU A 1 92 ? -0.746 -1.668 14.164 1.00 98.25 92 GLU A C 1
ATOM 744 O O . GLU A 1 92 ? -1.375 -2.078 15.139 1.00 98.25 92 GLU A O 1
ATOM 749 N N . GLU A 1 93 ? -0.462 -0.375 14.027 1.00 98.12 93 GLU A N 1
ATOM 750 C CA . GLU A 1 93 ? -0.904 0.626 14.997 1.00 98.12 93 GLU A CA 1
ATOM 751 C C . GLU A 1 93 ? -2.429 0.711 15.074 1.00 98.12 93 GLU A C 1
ATOM 753 O O . GLU A 1 93 ? -3.003 0.816 16.163 1.00 98.12 93 GLU A O 1
ATOM 758 N N . TYR A 1 94 ? -3.100 0.653 13.926 1.00 98.31 94 TYR A N 1
ATOM 759 C CA . TYR A 1 94 ? -4.551 0.698 13.851 1.00 98.31 94 TYR A CA 1
ATOM 760 C C . TYR A 1 94 ? -5.197 -0.538 14.485 1.00 98.31 94 TYR A C 1
ATOM 762 O O . TYR A 1 94 ? -6.116 -0.408 15.301 1.00 98.31 94 TYR A O 1
ATOM 770 N N . SER A 1 95 ? -4.691 -1.734 14.177 1.00 98.06 95 SER A N 1
ATOM 771 C CA . SER A 1 95 ? -5.186 -2.984 14.766 1.00 98.06 95 SER A CA 1
ATOM 772 C C . SER A 1 95 ? -4.978 -3.022 16.282 1.00 98.06 95 SER A C 1
ATOM 774 O O . SER A 1 95 ? -5.922 -3.323 17.017 1.00 98.06 95 SER A O 1
ATOM 776 N N . ARG A 1 96 ? -3.807 -2.589 16.774 1.00 98.31 96 ARG A N 1
ATOM 777 C CA . ARG A 1 96 ? -3.534 -2.444 18.215 1.00 98.31 96 ARG A CA 1
ATOM 778 C C . ARG A 1 96 ? -4.536 -1.504 18.890 1.00 98.31 96 ARG A C 1
ATOM 780 O O . ARG A 1 96 ? -5.137 -1.882 19.895 1.00 98.31 96 ARG A O 1
ATOM 787 N N . LYS A 1 97 ? -4.791 -0.321 18.315 1.00 98.19 97 LYS A N 1
ATOM 788 C CA . LYS A 1 97 ? -5.777 0.644 18.846 1.00 98.19 97 LYS A CA 1
ATOM 789 C C . LYS A 1 97 ? -7.190 0.060 18.892 1.00 98.19 97 LYS A C 1
ATOM 791 O O . LYS A 1 97 ? -7.905 0.248 19.877 1.00 98.19 97 LYS A O 1
ATOM 796 N N . ILE A 1 98 ? -7.605 -0.664 17.851 1.00 98.38 98 ILE A N 1
ATOM 797 C CA . ILE A 1 98 ? -8.906 -1.343 17.834 1.00 98.38 98 ILE A CA 1
ATOM 798 C C . ILE A 1 98 ? -8.998 -2.365 18.967 1.00 98.38 98 ILE A C 1
ATOM 800 O O . ILE A 1 98 ? -10.006 -2.400 19.674 1.00 98.38 98 ILE A O 1
ATOM 804 N N . ASP A 1 99 ? -7.976 -3.196 19.142 1.00 98.00 99 ASP A N 1
ATOM 805 C CA . ASP A 1 99 ? -8.000 -4.272 20.129 1.00 98.00 99 ASP A CA 1
ATOM 806 C C . ASP A 1 99 ? -7.965 -3.741 21.563 1.00 98.00 99 ASP A C 1
ATOM 808 O O . ASP A 1 99 ? -8.677 -4.251 22.429 1.00 98.00 99 ASP A O 1
ATOM 812 N N . GLU A 1 100 ? -7.219 -2.669 21.819 1.00 98.19 100 GLU A N 1
ATOM 813 C CA . GLU A 1 100 ? -7.265 -1.953 23.095 1.00 98.19 100 GLU A CA 1
ATOM 814 C C . GLU A 1 100 ? -8.655 -1.382 23.380 1.00 98.19 100 GLU A C 1
ATOM 816 O O . GLU A 1 100 ? -9.176 -1.533 24.488 1.00 98.19 100 GLU A O 1
ATOM 821 N N . ASN A 1 101 ? -9.290 -0.763 22.384 1.00 98.12 101 ASN A N 1
ATOM 822 C CA . ASN A 1 101 ? -10.633 -0.215 22.536 1.00 98.12 101 ASN A CA 1
ATOM 823 C C . ASN A 1 101 ? -11.666 -1.320 22.778 1.00 98.12 101 ASN A C 1
ATOM 825 O O . ASN A 1 101 ? -12.506 -1.186 23.670 1.00 98.12 101 ASN A O 1
ATOM 829 N N . LYS A 1 102 ? -11.572 -2.445 22.059 1.00 98.19 102 LYS A N 1
ATOM 830 C CA . LYS A 1 102 ? -12.412 -3.626 22.300 1.00 98.19 102 LYS A CA 1
ATOM 831 C C . LYS A 1 102 ? -12.242 -4.140 23.728 1.00 98.19 102 LYS A C 1
ATOM 833 O O . LYS A 1 102 ? -13.243 -4.277 24.427 1.00 98.19 102 LYS A O 1
ATOM 838 N N . LYS A 1 103 ? -11.003 -4.320 24.202 1.00 98.12 103 LYS A N 1
ATOM 839 C CA . LYS A 1 103 ? -10.712 -4.758 25.581 1.00 98.12 103 LYS A CA 1
ATOM 840 C C . LYS A 1 103 ? -11.293 -3.799 26.621 1.00 98.12 103 LYS A C 1
ATOM 842 O O . LYS A 1 103 ? -12.031 -4.234 27.500 1.00 98.12 103 LYS A O 1
ATOM 847 N N . LYS A 1 104 ? -11.069 -2.487 26.479 1.00 98.00 104 LYS A N 1
ATOM 848 C CA . LYS A 1 104 ? -11.631 -1.462 27.383 1.00 98.00 104 LYS A CA 1
ATOM 849 C C . LYS A 1 104 ? -13.165 -1.514 27.425 1.00 98.00 104 LYS A C 1
ATOM 851 O O . LYS A 1 104 ? -13.773 -1.406 28.495 1.00 98.00 104 LYS A O 1
ATOM 856 N N . MET A 1 105 ? -13.814 -1.697 26.273 1.00 97.62 105 MET A N 1
ATOM 857 C CA . MET A 1 105 ? -15.274 -1.808 26.182 1.00 97.62 105 MET A CA 1
ATOM 858 C C . MET A 1 105 ? -15.802 -3.113 26.785 1.00 97.62 105 MET A C 1
ATOM 860 O O . MET A 1 105 ? -16.823 -3.101 27.486 1.00 97.62 105 MET A O 1
ATOM 864 N N . GLU A 1 106 ? -15.107 -4.227 26.570 1.00 97.56 106 GLU A N 1
ATOM 865 C CA . GLU A 1 106 ? -15.417 -5.524 27.167 1.00 97.56 106 GLU A CA 1
ATOM 866 C C . GLU A 1 106 ? -15.257 -5.499 28.686 1.00 97.56 106 GLU A C 1
ATOM 868 O O . GLU A 1 106 ? -16.165 -5.940 29.385 1.00 97.56 106 GLU A O 1
ATOM 873 N N . GLU A 1 107 ? -14.191 -4.902 29.220 1.00 97.50 107 GLU A N 1
ATOM 874 C CA . GLU A 1 107 ? -13.975 -4.734 30.662 1.00 97.50 107 GLU A CA 1
ATOM 875 C C . GLU A 1 107 ? -15.087 -3.898 31.308 1.00 97.50 107 GLU A C 1
ATOM 877 O O . GLU A 1 107 ? -15.696 -4.307 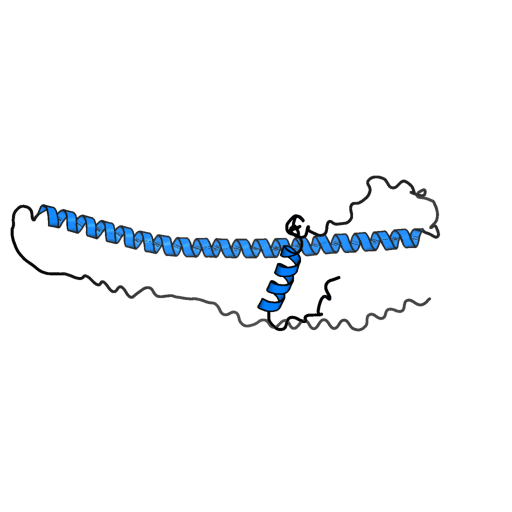32.307 1.00 97.50 107 GLU A O 1
ATOM 882 N N . ARG A 1 108 ? -15.429 -2.749 30.704 1.00 97.19 108 ARG A N 1
ATOM 883 C CA . ARG A 1 108 ? -16.541 -1.894 31.160 1.00 97.19 108 ARG A CA 1
ATOM 884 C C . ARG A 1 108 ? -17.867 -2.660 31.140 1.00 97.19 108 ARG A C 1
ATOM 886 O O . ARG A 1 108 ? -18.644 -2.600 32.101 1.00 97.19 108 ARG A O 1
ATOM 893 N N . THR A 1 109 ? -18.123 -3.417 30.076 1.00 97.19 109 THR A N 1
ATOM 894 C CA . THR A 1 109 ? -19.351 -4.206 29.907 1.00 97.19 109 THR A CA 1
ATOM 895 C C . THR A 1 109 ? -19.398 -5.394 30.867 1.00 97.19 109 THR A C 1
ATOM 897 O O . THR A 1 109 ? -20.442 -5.642 31.473 1.00 97.19 109 THR A O 1
ATOM 900 N N . ALA A 1 110 ? -18.285 -6.095 31.082 1.00 97.38 110 ALA A N 1
ATOM 901 C CA . ALA A 1 110 ? -18.158 -7.215 32.007 1.00 97.38 110 ALA A CA 1
ATOM 902 C C . ALA A 1 110 ? -18.364 -6.764 33.456 1.00 97.38 110 ALA A C 1
ATOM 904 O O . ALA A 1 110 ? -19.141 -7.390 34.181 1.00 97.38 110 ALA A O 1
ATOM 905 N N . LYS A 1 111 ? -17.778 -5.627 33.861 1.00 97.25 111 LYS A N 1
ATOM 906 C CA . LYS A 1 111 ? -17.993 -5.029 35.191 1.00 97.25 111 LYS A CA 1
ATOM 907 C C . LYS A 1 111 ? -19.472 -4.704 35.423 1.00 97.25 111 LYS A C 1
ATOM 909 O O . LYS A 1 111 ? -20.043 -5.097 36.446 1.00 97.25 111 LYS A O 1
ATOM 914 N N . LYS A 1 112 ? -20.132 -4.052 34.456 1.00 96.88 112 LYS A N 1
ATOM 915 C CA . LYS A 1 112 ? -21.576 -3.746 34.523 1.00 96.88 112 LYS A CA 1
ATOM 916 C C . LYS A 1 112 ? -22.433 -5.020 34.536 1.00 96.88 112 LYS A C 1
ATOM 918 O O . LYS A 1 112 ? -23.360 -5.130 35.343 1.00 96.88 112 LYS A O 1
ATOM 923 N N . ARG A 1 113 ? -22.106 -6.015 33.704 1.00 97.25 113 ARG A N 1
ATOM 924 C CA . ARG A 1 113 ? -22.781 -7.324 33.656 1.00 97.25 113 ARG A CA 1
ATOM 925 C C . ARG A 1 113 ? -22.653 -8.066 34.989 1.00 97.25 113 ARG A C 1
ATOM 927 O O . ARG A 1 113 ? -23.660 -8.553 35.500 1.00 97.25 113 ARG A O 1
ATOM 934 N N . ALA A 1 114 ? -21.466 -8.091 35.592 1.00 97.19 114 ALA A N 1
ATOM 935 C CA . ALA A 1 114 ? -21.225 -8.706 36.894 1.00 97.19 114 ALA A CA 1
ATOM 936 C C . ALA A 1 114 ? -22.046 -8.034 38.010 1.00 97.19 114 ALA A C 1
ATOM 938 O O . ALA A 1 114 ? -22.653 -8.737 38.822 1.00 97.19 114 ALA A O 1
ATOM 939 N N . LYS A 1 115 ? -22.147 -6.692 38.023 1.00 96.88 115 LYS A N 1
ATOM 940 C CA . LYS A 1 115 ? -23.011 -5.952 38.969 1.00 96.88 115 LYS A CA 1
ATOM 941 C C . LYS A 1 115 ? -24.479 -6.380 38.831 1.00 96.88 115 LYS A C 1
ATOM 943 O O . LYS A 1 115 ? -25.100 -6.749 39.828 1.00 96.88 115 LYS A O 1
ATOM 948 N N . ARG A 1 116 ? -25.011 -6.424 37.601 1.00 96.12 116 ARG A N 1
ATOM 949 C CA . ARG A 1 116 ? -26.395 -6.859 37.321 1.00 96.12 116 ARG A CA 1
ATOM 950 C C . ARG A 1 116 ? -26.646 -8.318 37.715 1.00 96.12 116 ARG A C 1
ATOM 952 O O . ARG A 1 116 ? -27.684 -8.621 38.299 1.00 96.12 116 ARG A O 1
ATOM 959 N N . LEU A 1 117 ? -25.702 -9.225 37.450 1.00 96.25 117 LEU A N 1
ATOM 960 C CA . LEU A 1 117 ? -25.822 -10.637 37.837 1.00 96.25 117 LEU A CA 1
ATOM 961 C C . LEU A 1 117 ? -25.843 -10.816 39.360 1.00 96.25 117 LEU A C 1
ATOM 963 O O . LEU A 1 117 ? -26.685 -11.561 39.864 1.00 96.25 117 LEU A O 1
ATOM 967 N N . LYS A 1 118 ? -24.992 -10.092 40.102 1.00 96.25 118 LYS A N 1
ATOM 968 C CA . LYS A 1 118 ? -25.007 -10.093 41.576 1.00 96.25 118 LYS A CA 1
ATOM 969 C C . LYS A 1 118 ? -26.337 -9.570 42.130 1.00 96.25 118 LYS A C 1
ATOM 971 O O . LYS A 1 118 ? -26.918 -10.205 43.008 1.00 96.25 118 LYS A O 1
ATOM 976 N N . GLN A 1 119 ? -26.856 -8.464 41.589 1.00 94.94 119 GLN A N 1
ATOM 977 C CA . GLN A 1 119 ? -28.168 -7.924 41.974 1.00 94.94 119 GLN A CA 1
ATOM 978 C C . GLN A 1 119 ? -29.303 -8.917 41.677 1.00 94.94 119 GLN A C 1
ATOM 980 O O . GLN A 1 119 ? -30.103 -9.219 42.561 1.00 94.94 119 GLN A O 1
ATOM 985 N N . LYS A 1 120 ? -29.327 -9.513 40.476 1.00 96.19 120 LYS A N 1
ATOM 986 C CA . LYS A 1 120 ? -30.312 -10.538 40.091 1.00 96.19 120 LYS A CA 1
ATOM 987 C C . LYS A 1 120 ? -30.247 -11.763 41.008 1.00 96.19 120 LYS A C 1
ATOM 989 O O . LYS A 1 120 ? -31.290 -12.288 41.390 1.00 96.19 120 LYS A O 1
ATOM 994 N N . ALA A 1 121 ? -29.050 -12.207 41.392 1.00 94.81 121 ALA A N 1
ATOM 995 C CA . ALA A 1 121 ? -28.870 -13.306 42.338 1.00 94.81 121 ALA A CA 1
ATOM 996 C C . ALA A 1 121 ? -29.389 -12.953 43.744 1.00 94.81 121 ALA A C 1
ATOM 998 O O . ALA A 1 121 ? -30.090 -13.765 44.348 1.00 94.81 121 ALA A O 1
ATOM 999 N N . ARG A 1 122 ? -29.121 -11.736 44.245 1.00 93.69 122 ARG A N 1
ATOM 1000 C CA . ARG A 1 122 ? -29.654 -11.249 45.531 1.00 93.69 122 ARG A CA 1
ATOM 1001 C C . ARG A 1 122 ? -31.184 -11.190 45.523 1.00 93.69 122 ARG A C 1
ATOM 1003 O O . ARG A 1 122 ? -31.806 -11.718 46.438 1.00 93.69 122 ARG A O 1
ATOM 1010 N N . LEU A 1 123 ? -31.790 -10.626 44.475 1.00 94.06 123 LEU A N 1
ATOM 1011 C CA . LEU A 1 123 ? -33.250 -10.561 44.323 1.00 94.06 123 LEU A CA 1
ATOM 1012 C C . LEU A 1 123 ? -33.889 -11.954 44.253 1.00 94.06 123 LEU A C 1
ATOM 1014 O O . LEU A 1 123 ? -34.908 -12.191 44.895 1.00 94.06 123 LEU A O 1
ATOM 1018 N N . LYS A 1 124 ? -33.281 -12.899 43.521 1.00 94.00 124 LYS A N 1
ATOM 1019 C CA . LYS A 1 124 ? -33.744 -14.297 43.486 1.00 94.00 124 LYS A CA 1
ATOM 1020 C C . LYS A 1 124 ? -33.695 -14.956 44.868 1.00 94.00 124 LYS A C 1
ATOM 1022 O O . LYS A 1 124 ? -34.663 -15.605 45.245 1.00 94.00 124 LYS A O 1
ATOM 1027 N N . ARG A 1 125 ? -32.610 -14.762 45.630 1.00 90.94 125 ARG A N 1
ATOM 1028 C CA . ARG A 1 125 ? -32.486 -15.278 47.007 1.00 90.94 125 ARG A CA 1
ATOM 1029 C C . ARG A 1 125 ? -33.557 -14.691 47.931 1.00 90.94 125 ARG A C 1
ATOM 1031 O O . ARG A 1 125 ? -34.209 -15.447 48.638 1.00 90.94 125 ARG A O 1
ATOM 1038 N N . LEU A 1 126 ? -33.791 -13.378 47.876 1.00 90.38 126 LEU A N 1
ATOM 1039 C CA . LEU A 1 126 ? -34.843 -12.721 48.665 1.00 90.38 126 LEU A CA 1
ATOM 1040 C C . LEU A 1 126 ? -36.244 -13.247 48.317 1.00 90.38 126 LEU A C 1
ATOM 1042 O O . LEU A 1 126 ? -37.028 -13.531 49.218 1.00 90.38 126 LEU A O 1
ATOM 1046 N N . LYS A 1 127 ? -36.549 -13.436 47.025 1.00 91.00 127 LYS A N 1
ATOM 1047 C CA . LYS A 1 127 ? -37.822 -14.030 46.582 1.00 91.00 127 LYS A CA 1
ATOM 1048 C C . LYS A 1 127 ? -37.985 -15.481 47.047 1.00 91.00 127 LYS A C 1
ATOM 1050 O O . LYS A 1 127 ? -39.074 -15.839 47.473 1.00 91.00 127 LYS A O 1
ATOM 1055 N N . ALA A 1 128 ? -36.925 -16.292 47.009 1.00 89.00 128 ALA A N 1
ATOM 1056 C CA . ALA A 1 128 ? -36.963 -17.672 47.500 1.00 89.00 128 ALA A CA 1
ATOM 1057 C C . ALA A 1 128 ? -37.210 -17.746 49.018 1.00 89.00 128 ALA A C 1
ATOM 1059 O O . ALA A 1 128 ? -38.024 -18.549 49.464 1.00 89.00 128 ALA A O 1
ATOM 1060 N N . LEU A 1 129 ? -36.573 -16.870 49.808 1.00 81.69 129 LEU A N 1
ATOM 1061 C CA . LEU A 1 129 ? -36.837 -16.771 51.249 1.00 81.69 129 LEU A CA 1
ATOM 1062 C C . LEU A 1 129 ? -38.279 -16.322 51.536 1.00 81.69 129 LEU A C 1
ATOM 1064 O O . LEU A 1 129 ? -38.934 -16.899 52.398 1.00 81.69 129 LEU A O 1
ATOM 1068 N N . LYS A 1 130 ? -38.792 -15.329 50.797 1.00 78.38 130 LYS A N 1
ATOM 1069 C CA . LYS A 1 130 ? -40.156 -14.814 50.993 1.00 78.38 130 LYS A CA 1
ATOM 1070 C C . LYS A 1 130 ? -41.229 -15.817 50.544 1.00 78.38 130 LYS A C 1
ATOM 1072 O O . LYS A 1 130 ? -42.223 -15.964 51.236 1.00 78.38 130 LYS A O 1
ATOM 1077 N N . GLY A 1 131 ? -41.001 -16.553 49.453 1.00 64.50 131 GLY A N 1
ATOM 1078 C CA . GLY A 1 131 ? -41.907 -17.606 48.971 1.00 64.50 131 GLY A CA 1
ATOM 1079 C C . GLY A 1 131 ? -41.955 -18.855 49.862 1.00 64.50 131 GLY A C 1
ATOM 1080 O O . GLY A 1 131 ? -42.986 -19.516 49.917 1.00 64.50 131 GLY A O 1
ATOM 1081 N N . SER A 1 132 ? -40.878 -19.146 50.603 1.00 55.75 132 SER A N 1
ATOM 1082 C CA . SER A 1 132 ? -40.853 -20.213 51.618 1.00 55.75 132 SER A CA 1
ATOM 1083 C C . SER A 1 132 ? -41.701 -19.867 52.852 1.00 55.75 132 SER A C 1
ATOM 1085 O O . SER A 1 132 ? -42.296 -20.746 53.465 1.00 55.75 132 SER A O 1
ATOM 1087 N N . GLN A 1 133 ? -41.835 -18.579 53.194 1.00 54.06 133 GLN A N 1
ATOM 1088 C CA . GLN A 1 133 ? -42.673 -18.155 54.323 1.00 54.06 133 GLN A CA 1
ATOM 1089 C C . GLN A 1 133 ? -44.166 -17.994 53.989 1.00 54.06 133 GLN A C 1
ATOM 1091 O O . GLN A 1 133 ? -44.976 -17.865 54.902 1.00 54.06 133 GLN A O 1
ATOM 1096 N N . THR A 1 134 ? -44.568 -18.038 52.715 1.00 47.19 134 THR A N 1
ATOM 1097 C CA . THR A 1 134 ? -45.968 -17.810 52.304 1.00 47.19 134 THR A CA 1
ATOM 1098 C C . THR A 1 134 ? -46.771 -19.078 52.010 1.00 47.19 134 THR A C 1
ATOM 1100 O O . THR A 1 134 ? -47.900 -18.968 51.547 1.00 47.19 134 THR A O 1
ATOM 1103 N N . THR A 1 135 ? -46.277 -20.283 52.316 1.00 43.50 135 THR A N 1
ATOM 1104 C CA . THR A 1 135 ? -47.129 -21.492 52.274 1.00 43.50 135 THR A CA 1
ATOM 1105 C C . THR A 1 135 ? -48.019 -21.653 53.514 1.00 43.50 135 THR A C 1
ATOM 1107 O O . THR A 1 135 ? -48.668 -22.682 53.642 1.00 43.50 135 THR A O 1
ATOM 1110 N N . ASN A 1 136 ? -48.091 -20.650 54.404 1.00 44.50 136 ASN A N 1
ATOM 1111 C CA . ASN A 1 136 ? -48.959 -20.664 55.593 1.00 44.50 136 ASN A CA 1
ATOM 1112 C C . ASN A 1 136 ? -49.791 -19.384 55.829 1.00 44.50 136 ASN A C 1
ATOM 1114 O O . ASN A 1 136 ? -50.402 -19.258 56.885 1.00 44.50 136 ASN A O 1
ATOM 1118 N N . ALA A 1 137 ? -49.872 -18.438 54.886 1.00 37.66 137 ALA A N 1
ATOM 1119 C CA . ALA A 1 137 ? -50.737 -17.266 55.069 1.00 37.66 137 ALA A CA 1
ATOM 1120 C C . ALA A 1 137 ? -51.337 -16.784 53.745 1.00 37.66 137 ALA A C 1
ATOM 1122 O O . ALA A 1 137 ? -50.657 -16.219 52.887 1.00 37.66 137 ALA A O 1
ATOM 1123 N N . ALA A 1 138 ? -52.638 -17.027 53.598 1.00 42.75 138 ALA A N 1
ATOM 1124 C CA . ALA A 1 138 ? -53.480 -16.428 52.582 1.00 42.75 138 ALA A CA 1
ATOM 1125 C C . ALA A 1 138 ? -53.602 -14.907 52.801 1.00 42.75 138 ALA A C 1
ATOM 1127 O O . ALA A 1 138 ? -53.835 -14.462 53.919 1.00 42.75 138 ALA A O 1
ATOM 1128 N N . GLY A 1 139 ? -53.526 -14.150 51.702 1.00 45.59 139 GLY A N 1
ATOM 1129 C CA . GLY A 1 139 ? -54.107 -12.811 51.564 1.00 45.59 139 GLY A CA 1
ATOM 1130 C C . GLY A 1 139 ? -53.289 -11.632 52.097 1.00 45.59 139 GLY A C 1
ATOM 1131 O O . GLY A 1 139 ? -53.340 -11.346 53.280 1.00 45.59 139 GLY A O 1
ATOM 1132 N N . SER A 1 140 ? -52.649 -10.877 51.192 1.00 36.47 140 SER A N 1
ATOM 1133 C CA . SER A 1 140 ? -52.706 -9.399 51.136 1.00 36.47 140 SER A CA 1
ATOM 1134 C C . SER A 1 140 ? -51.641 -8.837 50.180 1.00 36.47 140 SER A C 1
ATOM 1136 O O . SER A 1 140 ? -50.456 -8.802 50.494 1.00 36.47 140 SER A O 1
ATOM 1138 N N . LYS A 1 141 ? -52.119 -8.436 49.000 1.00 45.03 141 LYS A N 1
ATOM 1139 C CA . LYS A 1 141 ? -51.987 -7.102 48.398 1.00 45.03 141 LYS A CA 1
ATOM 1140 C C . LYS A 1 141 ? -50.636 -6.347 48.366 1.00 45.03 141 LYS A C 1
ATOM 1142 O O . LYS A 1 141 ? -50.014 -6.072 49.383 1.00 45.03 141 LYS A O 1
ATOM 1147 N N . GLU A 1 142 ? -50.401 -5.842 47.153 1.00 35.59 142 GLU A N 1
ATOM 1148 C CA . GLU A 1 142 ? -49.829 -4.537 46.776 1.00 35.59 142 GLU A CA 1
ATOM 1149 C C . GLU A 1 142 ? -48.371 -4.517 46.299 1.00 35.59 142 GLU A C 1
ATOM 1151 O O . GLU A 1 142 ? -47.443 -5.116 46.846 1.00 35.59 142 GLU A O 1
ATOM 1156 N N . GLU A 1 143 ? -48.255 -3.835 45.167 1.00 48.22 143 GLU A N 1
ATOM 1157 C CA . GLU A 1 143 ? -47.106 -3.611 44.320 1.00 48.22 143 GLU A CA 1
ATOM 1158 C C . GLU A 1 143 ? -45.982 -2.897 45.074 1.00 48.22 143 GLU A C 1
ATOM 1160 O O . GLU A 1 143 ? -46.194 -1.963 45.840 1.00 48.22 143 GLU A O 1
ATOM 1165 N N . SER A 1 144 ? -44.744 -3.299 44.806 1.00 36.31 144 SER A N 1
ATOM 1166 C CA . SER A 1 144 ? -43.582 -2.468 45.105 1.00 36.31 144 SER A CA 1
ATOM 1167 C C . SER A 1 144 ? -42.686 -2.495 43.878 1.00 36.31 144 SER A C 1
ATOM 1169 O O . SER A 1 144 ? -41.818 -3.357 43.710 1.00 36.31 144 SER A O 1
ATOM 1171 N N . SER A 1 145 ? -43.000 -1.571 42.970 1.00 48.34 145 SER A N 1
ATOM 1172 C CA . SER A 1 145 ? -42.096 -1.104 41.929 1.00 48.34 145 SER A CA 1
ATOM 1173 C C . SER A 1 145 ? -40.880 -0.489 42.619 1.00 48.34 145 SER A C 1
ATOM 1175 O O . SER A 1 145 ? -40.942 0.606 43.170 1.00 48.34 145 SER A O 1
ATOM 1177 N N . SER A 1 146 ? -39.785 -1.244 42.672 1.00 38.50 146 SER A N 1
ATOM 1178 C CA . SER A 1 146 ? -38.486 -0.740 43.109 1.00 38.50 146 SER A CA 1
ATOM 1179 C C . SER A 1 146 ? -37.759 -0.223 41.873 1.00 38.50 146 SER A C 1
ATOM 1181 O O . SER A 1 146 ? -36.872 -0.890 41.342 1.00 38.50 146 SER A O 1
ATOM 1183 N N . GLU A 1 147 ? -38.158 0.965 41.424 1.00 44.94 147 GLU A N 1
ATOM 1184 C CA . GLU A 1 147 ? -37.280 1.835 40.647 1.00 44.94 147 GLU A CA 1
ATOM 1185 C C . GLU A 1 147 ? -36.135 2.254 41.571 1.00 44.94 147 GLU A C 1
ATOM 1187 O O . GLU A 1 147 ? -36.317 2.985 42.543 1.00 44.94 147 GLU A O 1
ATOM 1192 N N . SER A 1 148 ? -34.956 1.683 41.335 1.00 35.41 148 SER A N 1
ATOM 1193 C CA . SER A 1 148 ? -33.718 2.105 41.981 1.00 35.41 148 SER A CA 1
ATOM 1194 C C . SER A 1 148 ? -32.905 2.837 40.930 1.00 35.41 148 SER A C 1
ATOM 1196 O O . SER A 1 148 ? -31.979 2.274 40.341 1.00 35.41 148 SER A O 1
ATOM 1198 N N . GLU A 1 149 ? -33.262 4.101 40.739 1.00 44.81 149 GLU A N 1
ATOM 1199 C CA . GLU A 1 149 ? -32.382 5.115 40.178 1.00 44.81 149 GLU A CA 1
ATOM 1200 C C . GLU A 1 149 ? -31.062 5.082 40.962 1.00 44.81 149 GLU A C 1
ATOM 1202 O O . GLU A 1 149 ? -31.016 5.278 42.177 1.00 44.81 149 GLU A O 1
ATOM 1207 N N . SER A 1 150 ? -29.980 4.729 40.276 1.00 36.44 150 SER A N 1
ATOM 1208 C CA . SER A 1 150 ? -28.614 4.819 40.792 1.00 36.44 150 SER A CA 1
ATOM 1209 C C . SER A 1 150 ? -27.815 5.610 39.772 1.00 36.44 150 SER A C 1
ATOM 1211 O O . SER A 1 150 ? -26.935 5.078 39.093 1.00 36.44 150 SER A O 1
ATOM 1213 N N . GLU A 1 151 ? -28.168 6.889 39.691 1.00 42.81 151 GLU A N 1
ATOM 1214 C CA . GLU A 1 151 ? -27.256 7.965 39.330 1.00 42.81 151 GLU A CA 1
ATOM 1215 C C . GLU A 1 151 ? -26.004 7.888 40.218 1.00 42.81 151 GLU A C 1
ATOM 1217 O O . GLU A 1 151 ? -26.085 7.567 41.408 1.00 42.81 151 GLU A O 1
ATOM 1222 N N . GLY A 1 152 ? -24.834 8.128 39.629 1.00 42.72 152 GLY A N 1
ATOM 1223 C CA . GLY A 1 152 ? -23.556 8.134 40.345 1.00 42.72 152 GLY A CA 1
ATOM 1224 C C . GLY A 1 152 ? -22.535 7.139 39.800 1.00 42.72 152 GLY A C 1
ATOM 1225 O O . GLY A 1 152 ? -22.237 6.106 40.402 1.00 42.72 152 GLY A O 1
ATOM 1226 N N . SER A 1 153 ? -21.954 7.476 38.654 1.00 38.56 153 SER A N 1
ATOM 1227 C CA . SER A 1 153 ? -20.591 7.074 38.313 1.00 38.56 153 SER A CA 1
ATOM 1228 C C . SER A 1 153 ? -19.995 8.215 37.511 1.00 38.56 153 SER A C 1
ATOM 1230 O O . SER A 1 153 ? -20.191 8.267 36.299 1.00 38.56 153 SER A O 1
ATOM 1232 N N . GLU A 1 154 ? -19.300 9.110 38.214 1.00 35.28 154 GLU A N 1
ATOM 1233 C CA . GLU A 1 154 ? -18.420 10.126 37.642 1.00 35.28 154 GLU A CA 1
ATOM 1234 C C . GLU A 1 154 ? -17.665 9.563 36.439 1.00 35.28 154 GLU A C 1
ATOM 1236 O O . GLU A 1 154 ? -16.974 8.540 36.504 1.00 35.28 154 GLU A O 1
ATOM 1241 N N . TYR A 1 155 ? -17.879 10.228 35.314 1.00 38.78 155 TYR A N 1
ATOM 1242 C CA . TYR A 1 155 ? -17.124 10.058 34.095 1.00 38.78 155 TYR A CA 1
ATOM 1243 C C . TYR A 1 155 ? -15.994 11.089 34.172 1.00 38.78 155 TYR A C 1
ATOM 1245 O O . TYR A 1 155 ? -16.148 12.214 33.712 1.00 38.78 155 TYR A O 1
ATOM 1253 N N . SER A 1 156 ? -14.888 10.745 34.835 1.00 37.69 156 SER A N 1
ATOM 1254 C CA . SER A 1 156 ? -13.646 11.510 34.691 1.00 37.69 156 SER A CA 1
ATOM 1255 C C . SER A 1 156 ? -13.024 11.130 33.351 1.00 37.69 156 SER A C 1
ATOM 1257 O O . SER A 1 156 ? -12.285 10.151 33.236 1.00 37.69 156 SER A O 1
ATOM 1259 N N . ASP A 1 157 ? -13.433 11.875 32.330 1.00 37.06 157 ASP A N 1
ATOM 1260 C CA . ASP A 1 157 ? -12.799 11.956 31.022 1.00 37.06 157 ASP A CA 1
ATOM 1261 C C . ASP A 1 157 ? -11.617 12.921 31.147 1.00 37.06 157 ASP A C 1
ATOM 1263 O O . ASP A 1 157 ? -11.759 14.131 31.015 1.00 37.06 157 ASP A O 1
ATOM 1267 N N . GLU A 1 158 ? -10.445 12.396 31.490 1.00 38.47 158 GLU A N 1
ATOM 1268 C CA . GLU A 1 158 ? -9.185 13.122 31.311 1.00 38.47 158 GLU A CA 1
ATOM 1269 C C . GLU A 1 158 ? -8.733 12.922 29.855 1.00 38.47 158 GLU A C 1
ATOM 1271 O O . GLU A 1 158 ? -7.767 12.214 29.562 1.00 38.47 158 GLU A O 1
ATOM 1276 N N . GLU A 1 159 ? -9.476 13.523 28.924 1.00 38.53 159 GLU A N 1
ATOM 1277 C CA . GLU A 1 159 ? -8.996 13.821 27.576 1.00 38.53 159 GLU A CA 1
ATOM 1278 C C . GLU A 1 159 ? -7.987 14.972 27.697 1.00 38.53 159 GLU A C 1
ATOM 1280 O O . GLU A 1 159 ? -8.331 16.156 27.715 1.00 38.53 159 GLU A O 1
ATOM 1285 N N . LYS A 1 160 ? -6.700 14.624 27.814 1.00 37.47 160 LYS A N 1
ATOM 1286 C CA . LYS A 1 160 ? -5.611 15.583 27.615 1.00 37.47 160 LYS A CA 1
ATOM 1287 C C . LYS A 1 160 ? -5.617 16.043 26.159 1.00 37.47 160 LYS A C 1
ATOM 1289 O O . LYS A 1 160 ? -4.981 15.447 25.293 1.00 37.47 160 LYS A O 1
ATOM 1294 N N . HIS A 1 161 ? -6.291 17.161 25.931 1.00 34.69 161 HIS A N 1
ATOM 1295 C CA . HIS A 1 161 ? -6.174 17.990 24.743 1.00 34.69 161 HIS A CA 1
ATOM 1296 C C . HIS A 1 161 ? -4.739 18.536 24.644 1.00 34.69 161 HIS A C 1
ATOM 1298 O O . HIS A 1 161 ? -4.431 19.608 25.160 1.00 34.69 161 HIS A O 1
ATOM 1304 N N . ASN A 1 162 ? -3.827 17.798 24.003 1.00 36.38 162 ASN A N 1
ATOM 1305 C CA . ASN A 1 162 ? -2.516 18.336 23.641 1.00 36.38 162 ASN A CA 1
ATOM 1306 C C . ASN A 1 162 ? -2.625 19.076 22.301 1.00 36.38 162 ASN A C 1
ATOM 1308 O O . ASN A 1 162 ? -2.182 18.603 21.256 1.00 36.38 162 ASN A O 1
ATOM 1312 N N . SER A 1 163 ? -3.255 20.248 22.338 1.00 40.59 163 SER A N 1
ATOM 1313 C CA . SER A 1 163 ? -3.054 21.283 21.330 1.00 40.59 163 SER A CA 1
ATOM 1314 C C . SER A 1 163 ? -1.750 22.002 21.656 1.00 40.59 163 SER A C 1
ATOM 1316 O O . SER A 1 163 ? -1.734 22.764 22.621 1.00 40.59 163 SER A O 1
ATOM 1318 N N . SER A 1 164 ? -0.683 21.725 20.898 1.00 35.59 164 SER A N 1
ATOM 1319 C CA . SER A 1 164 ? 0.426 22.636 20.532 1.00 35.59 164 SER A CA 1
ATOM 1320 C C . SER A 1 164 ? 1.672 21.834 20.144 1.00 35.59 164 SER A C 1
ATOM 1322 O O . SER A 1 164 ? 2.522 21.550 20.984 1.00 35.59 164 SER A O 1
ATOM 1324 N N . THR A 1 165 ? 1.845 21.518 18.862 1.00 32.03 165 THR A N 1
ATOM 1325 C CA . THR A 1 165 ? 3.151 21.740 18.225 1.00 32.03 165 THR A CA 1
ATOM 1326 C C . THR A 1 165 ? 2.917 21.990 16.746 1.00 32.03 165 THR A C 1
ATOM 1328 O O . THR A 1 165 ? 2.676 21.078 15.958 1.00 32.03 165 THR A O 1
ATOM 1331 N N . GLU A 1 166 ? 2.938 23.268 16.395 1.00 39.97 166 GLU A N 1
ATOM 1332 C CA . GLU A 1 166 ? 3.208 23.716 15.043 1.00 39.97 166 GLU A CA 1
ATOM 1333 C C . GLU A 1 166 ? 4.547 23.116 14.595 1.00 39.97 166 GLU A C 1
ATOM 1335 O O . GLU A 1 166 ? 5.586 23.333 15.217 1.00 39.97 166 GLU A O 1
ATOM 1340 N N . SER A 1 167 ? 4.530 22.342 13.515 1.00 34.06 167 SER A N 1
ATOM 1341 C CA . SER A 1 167 ? 5.703 22.183 12.662 1.00 34.06 167 SER A CA 1
ATOM 1342 C C . SER A 1 167 ? 5.259 22.392 11.221 1.00 34.06 167 SER A C 1
ATOM 1344 O O . SER A 1 167 ? 5.078 21.448 10.451 1.00 34.06 167 SER A O 1
ATOM 1346 N N . SER A 1 168 ? 5.053 23.658 10.875 1.00 40.91 168 SER A N 1
ATOM 1347 C CA . SER A 1 168 ? 5.254 24.146 9.518 1.00 40.91 168 SER A CA 1
ATOM 1348 C C . SER A 1 168 ? 6.669 23.750 9.088 1.00 40.91 168 SER A C 1
ATOM 1350 O O . SER A 1 168 ? 7.659 24.362 9.484 1.00 40.91 168 SER A O 1
ATOM 1352 N N . ARG A 1 169 ? 6.778 22.654 8.337 1.00 40.06 169 ARG A N 1
ATOM 1353 C CA . ARG A 1 169 ? 7.934 22.399 7.483 1.00 40.06 169 ARG A CA 1
ATOM 1354 C C . ARG A 1 169 ? 7.518 22.799 6.081 1.00 40.06 169 ARG A C 1
ATOM 1356 O O . ARG A 1 169 ? 7.063 21.966 5.302 1.00 40.06 169 ARG A O 1
ATOM 1363 N N . ASP A 1 170 ? 7.650 24.088 5.806 1.00 37.53 170 ASP A N 1
ATOM 1364 C CA . ASP A 1 170 ? 7.858 24.571 4.452 1.00 37.53 170 ASP A CA 1
ATOM 1365 C C . ASP A 1 170 ? 9.165 23.943 3.956 1.00 37.53 170 ASP A C 1
ATOM 1367 O O . ASP A 1 170 ? 10.261 24.335 4.355 1.00 37.53 170 ASP A O 1
ATOM 1371 N N . VAL A 1 171 ? 9.055 22.885 3.153 1.00 42.41 171 VAL A N 1
ATOM 1372 C CA . VAL A 1 171 ? 10.177 22.418 2.338 1.00 42.41 171 VAL A CA 1
ATOM 1373 C C . VAL A 1 171 ? 10.143 23.267 1.077 1.00 42.41 171 VAL A C 1
ATOM 1375 O O . VAL A 1 171 ? 9.472 22.942 0.097 1.00 42.41 171 VAL A O 1
ATOM 1378 N N . GLU A 1 172 ? 10.824 24.407 1.142 1.00 42.28 172 GLU A N 1
ATOM 1379 C CA . GLU A 1 172 ? 11.261 25.122 -0.048 1.00 42.28 172 GLU A CA 1
ATOM 1380 C C . GLU A 1 172 ? 12.316 24.267 -0.763 1.00 42.28 172 GLU A C 1
ATOM 1382 O O . GLU A 1 172 ? 13.509 24.377 -0.507 1.00 42.28 172 GLU A O 1
ATOM 1387 N N . ASP A 1 173 ? 11.877 23.400 -1.674 1.00 47.38 173 ASP A N 1
ATOM 1388 C CA . ASP A 1 173 ? 12.749 22.882 -2.728 1.00 47.38 173 ASP A CA 1
ATOM 1389 C C . ASP A 1 173 ? 12.791 23.916 -3.858 1.00 47.38 173 ASP A C 1
ATOM 1391 O O . ASP A 1 173 ? 12.076 23.824 -4.863 1.00 47.38 173 ASP A O 1
ATOM 1395 N N . LYS A 1 174 ? 13.632 24.936 -3.678 1.00 49.56 174 LYS A N 1
ATOM 1396 C CA . LYS A 1 174 ? 14.162 25.732 -4.783 1.00 49.56 174 LYS A CA 1
ATOM 1397 C C . LYS A 1 174 ? 15.673 25.861 -4.645 1.00 49.56 174 LYS A C 1
ATOM 1399 O O . LYS A 1 174 ? 16.195 26.259 -3.614 1.00 49.56 174 LYS A O 1
ATOM 1404 N N . ASP A 1 175 ? 16.319 25.533 -5.757 1.00 44.97 175 ASP A N 1
ATOM 1405 C CA . ASP A 1 175 ? 17.684 25.897 -6.118 1.00 44.97 175 ASP A CA 1
ATOM 1406 C C . ASP A 1 175 ? 18.813 25.033 -5.537 1.00 44.97 175 ASP A C 1
ATOM 1408 O O . ASP A 1 175 ? 19.746 25.522 -4.909 1.00 44.97 175 ASP A O 1
ATOM 1412 N N . ASN A 1 176 ? 18.828 23.748 -5.916 1.00 43.12 176 ASN A N 1
ATOM 1413 C CA . ASN A 1 176 ? 20.099 23.123 -6.298 1.00 43.12 176 ASN A CA 1
ATOM 1414 C C . ASN A 1 176 ? 20.162 22.965 -7.824 1.00 43.12 176 ASN A C 1
ATOM 1416 O O . ASN A 1 176 ? 19.942 21.893 -8.391 1.00 43.12 176 ASN A O 1
ATOM 1420 N N . CYS A 1 177 ? 20.403 24.094 -8.490 1.00 47.88 177 CYS A N 1
ATOM 1421 C CA . CYS A 1 177 ? 20.805 24.162 -9.887 1.00 47.88 177 CYS A CA 1
ATOM 1422 C C . CYS A 1 177 ? 22.333 24.006 -9.955 1.00 47.88 177 CYS A C 1
ATOM 1424 O O . CYS A 1 177 ? 23.057 24.970 -10.195 1.00 47.88 177 CYS A O 1
ATOM 1426 N N . GLU A 1 178 ? 22.840 22.795 -9.719 1.00 47.31 178 GLU A N 1
ATOM 1427 C CA . GLU A 1 178 ? 24.217 22.453 -10.079 1.00 47.31 178 GLU A CA 1
ATOM 1428 C C . GLU A 1 178 ? 24.259 22.020 -11.547 1.00 47.31 178 GLU A C 1
ATOM 1430 O O . GLU A 1 178 ? 23.985 20.885 -11.933 1.00 47.31 178 GLU A O 1
ATOM 1435 N N . MET A 1 179 ? 24.547 23.032 -12.360 1.00 43.59 179 MET A N 1
ATOM 1436 C CA . MET A 1 179 ? 25.209 23.013 -13.661 1.00 43.59 179 MET A CA 1
ATOM 1437 C C . MET A 1 179 ? 25.887 21.679 -14.013 1.00 43.59 179 MET A C 1
ATOM 1439 O O . MET A 1 179 ? 27.046 21.440 -13.678 1.00 43.59 179 MET A O 1
ATOM 1443 N N . ILE A 1 180 ? 25.200 20.851 -14.798 1.00 49.78 180 ILE A N 1
ATOM 1444 C CA . ILE A 1 180 ? 25.868 19.867 -15.651 1.00 49.78 180 ILE A CA 1
ATOM 1445 C C . ILE A 1 180 ? 26.167 20.590 -16.966 1.00 49.78 180 ILE A C 1
ATOM 1447 O O . ILE A 1 180 ? 25.316 20.689 -17.850 1.00 49.78 180 ILE A O 1
ATOM 1451 N N . SER A 1 181 ? 27.364 21.170 -17.035 1.00 53.09 181 SER A N 1
ATOM 1452 C CA . SER A 1 181 ? 27.969 21.640 -18.286 1.00 53.09 181 SER A CA 1
ATOM 1453 C C . SER A 1 181 ? 28.268 20.447 -19.217 1.00 53.09 181 SER A C 1
ATOM 1455 O O . SER A 1 181 ? 28.468 19.340 -18.709 1.00 53.09 181 SER A O 1
ATOM 1457 N N . PRO A 1 182 ? 28.251 20.661 -20.548 1.00 62.34 182 PRO A N 1
ATOM 1458 C CA . PRO A 1 182 ? 28.223 19.608 -21.572 1.00 62.34 182 PRO A CA 1
ATOM 1459 C C . PRO A 1 182 ? 29.473 18.726 -21.648 1.00 62.34 182 PRO A C 1
ATOM 1461 O O . PRO A 1 182 ? 30.581 19.222 -21.343 1.00 62.34 182 PRO A O 1
#

Organism: NCBI:txid931172

Radius of gyration: 37.22 Å; chains: 1; bounding box: 92×47×93 Å

Sequence (182 aa):
MSDKKLFVPKTPMDFQKMKLEKLMANPDKPVIIPETPKDRKGFTVPEFVRNVMGSSAGAGSGEFHVYRHLRRKEYTRQKMIDEKAELEKLDEEYSRKIDENKKKMEERTAKKRAKRLKQKARLKRLKALKGSQTTNAAGSKEESSSESESEGSEYSDEEKHNSSTESSRDVEDKDNCEMISP

Secondary structure (DSSP, 8-state):
----------SHHHHHHHHHHHHHT-TTSPP-PPPPPPP-PPPPPPS--S-PPPTTSPPPTTHHHHHHHHHHHHHHHHHHHHHHHHHHHHHHHHHHHHHHHHHHHHHHHHHHHHHHHHHHHHHHHHHHHHHHHTTT----------------------------------------------

pLDDT: mean 77.85, std 23.46, range [32.03, 98.38]

Foldseek 3Di:
DDPDPDDDDPDPVSVVVVVVCVCVVCVPDDDDDDDDDDPDDADDDDPDDPPDDDPPDDDDPCVVVVVVVVVVSVVVVVVVVVVVVVVVVVVVVVVVVVVVVVVVVVVVVVVVVVVVVVVVVVVVVVVVVVVVVPVPDDDDDDDDPPPDDDDDDDDPPPPPPPPDDDDPPPPPPDDPPPDPDD